Protein AF-A0A2E0PXF7-F1 (afdb_monomer)

Structure (mmCIF, N/CA/C/O backbone):
data_AF-A0A2E0PXF7-F1
#
_entry.id   AF-A0A2E0PXF7-F1
#
loop_
_atom_site.group_PDB
_atom_site.id
_atom_site.type_symbol
_atom_site.label_atom_id
_atom_site.label_alt_id
_atom_site.label_comp_id
_atom_site.label_asym_id
_atom_site.label_entity_id
_atom_site.label_seq_id
_atom_site.pdbx_PDB_ins_code
_atom_site.Cartn_x
_atom_site.Cartn_y
_atom_site.Cartn_z
_atom_site.occupancy
_atom_site.B_iso_or_equiv
_atom_site.auth_seq_id
_atom_site.auth_comp_id
_atom_site.auth_asym_id
_atom_site.auth_atom_id
_atom_site.pdbx_PDB_model_num
ATOM 1 N N . ASN A 1 1 ? -3.565 -4.994 5.420 1.00 91.94 1 ASN A N 1
ATOM 2 C CA . ASN A 1 1 ? -4.927 -4.464 5.696 1.00 91.94 1 ASN A CA 1
ATOM 3 C C . ASN A 1 1 ? -5.862 -5.449 6.398 1.00 91.94 1 ASN A C 1
ATOM 5 O O . ASN A 1 1 ? -6.201 -5.170 7.535 1.00 91.94 1 ASN A O 1
ATOM 9 N N . LEU A 1 2 ? -6.238 -6.608 5.837 1.00 93.12 2 LEU A N 1
ATOM 10 C CA . LEU A 1 2 ? -7.143 -7.549 6.544 1.00 93.12 2 LEU A CA 1
ATOM 11 C C . LEU A 1 2 ? -6.614 -8.021 7.912 1.00 93.12 2 LEU A C 1
ATOM 13 O O . LEU A 1 2 ? -7.364 -8.093 8.875 1.00 93.12 2 LEU A O 1
ATOM 17 N N . LEU A 1 3 ? -5.307 -8.269 8.030 1.00 93.12 3 LEU A N 1
ATOM 18 C CA . LEU A 1 3 ? -4.688 -8.603 9.318 1.00 93.12 3 LEU A CA 1
ATOM 19 C C . LEU A 1 3 ? -4.773 -7.446 10.336 1.00 93.12 3 LEU A C 1
ATOM 21 O O . LEU A 1 3 ? -4.939 -7.693 11.524 1.00 93.12 3 LEU A O 1
ATOM 25 N N . PHE A 1 4 ? -4.727 -6.189 9.878 1.00 92.81 4 PHE A N 1
ATOM 26 C CA . PHE A 1 4 ? -4.939 -5.022 10.741 1.00 92.81 4 PHE A CA 1
ATOM 27 C C . PHE A 1 4 ? -6.398 -4.876 11.177 1.00 92.81 4 PHE A C 1
ATOM 29 O O . PHE A 1 4 ? -6.651 -4.454 12.299 1.00 92.81 4 PHE A O 1
ATOM 36 N N . MET A 1 5 ? -7.354 -5.267 10.332 1.00 93.44 5 MET A N 1
ATOM 37 C CA . MET A 1 5 ? -8.760 -5.352 10.729 1.00 93.44 5 MET A CA 1
ATOM 38 C C . MET A 1 5 ? -8.959 -6.378 11.848 1.00 93.44 5 MET A C 1
ATOM 40 O O . MET A 1 5 ? -9.623 -6.070 12.831 1.00 93.44 5 MET A O 1
ATOM 44 N N . LEU A 1 6 ? -8.353 -7.566 11.734 1.00 92.25 6 LEU A N 1
ATOM 45 C CA . LEU A 1 6 ? -8.391 -8.574 12.801 1.00 92.25 6 LEU A CA 1
ATOM 46 C C . LEU A 1 6 ? -7.766 -8.040 14.097 1.00 92.25 6 LEU A C 1
ATOM 48 O O . LEU A 1 6 ? -8.357 -8.167 15.166 1.00 92.25 6 LEU A O 1
ATOM 52 N N . LEU A 1 7 ? -6.613 -7.374 13.992 1.00 92.25 7 LEU A N 1
ATOM 53 C CA . LEU A 1 7 ? -5.953 -6.736 15.131 1.00 92.25 7 LEU A CA 1
ATOM 54 C C . LEU A 1 7 ? -6.829 -5.653 15.789 1.00 92.25 7 LEU A C 1
ATOM 56 O O . LEU A 1 7 ? -6.824 -5.527 17.010 1.00 92.25 7 LEU A O 1
ATOM 60 N N . ALA A 1 8 ? -7.606 -4.900 15.003 1.00 90.12 8 ALA A N 1
ATOM 61 C CA . ALA A 1 8 ? -8.516 -3.876 15.517 1.00 90.12 8 ALA A CA 1
ATOM 62 C C . ALA A 1 8 ? -9.679 -4.456 16.345 1.00 90.12 8 ALA A C 1
ATOM 64 O O . ALA A 1 8 ? -10.210 -3.752 17.201 1.00 90.12 8 ALA A O 1
ATOM 65 N N . VAL A 1 9 ? -10.061 -5.718 16.113 1.00 90.75 9 VAL A N 1
ATOM 66 C CA . VAL A 1 9 ? -11.106 -6.420 16.882 1.00 90.75 9 VAL A CA 1
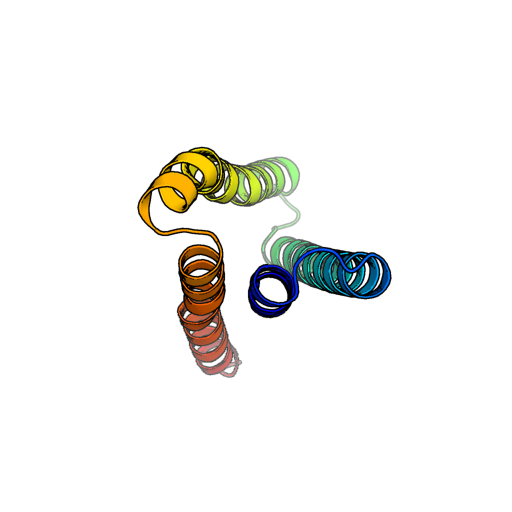ATOM 67 C C . VAL A 1 9 ? -10.538 -7.071 18.147 1.00 90.75 9 VAL A C 1
ATOM 69 O O . VAL A 1 9 ? -11.167 -7.010 19.198 1.00 90.75 9 VAL A O 1
ATOM 72 N N . GLU A 1 10 ? -9.350 -7.673 18.057 1.00 88.81 10 GLU A N 1
ATOM 73 C CA . GLU A 1 10 ? -8.680 -8.363 19.176 1.00 88.81 10 GLU A CA 1
ATOM 74 C C . GLU A 1 10 ? -8.231 -7.410 20.300 1.00 88.81 10 GLU A C 1
ATOM 76 O O . GLU A 1 10 ? -8.206 -7.784 21.472 1.00 88.81 10 GLU A O 1
ATOM 81 N N . GLY A 1 11 ? -7.880 -6.165 19.970 1.00 80.19 11 GLY A N 1
ATOM 82 C CA . GLY A 1 11 ? -7.400 -5.190 20.949 1.00 80.19 11 GLY A CA 1
ATOM 83 C C . GLY A 1 11 ? -5.921 -5.388 21.308 1.00 80.19 11 GLY A C 1
ATOM 84 O O . GLY A 1 11 ? -5.069 -5.548 20.433 1.00 80.19 11 GLY A O 1
ATOM 85 N N . TYR A 1 12 ? -5.570 -5.303 22.596 1.00 84.62 12 TYR A N 1
ATOM 86 C CA . TYR A 1 12 ? -4.169 -5.352 23.032 1.00 84.62 12 TYR A CA 1
ATOM 87 C C . TYR A 1 12 ? -3.602 -6.778 22.955 1.00 84.62 12 TYR A C 1
ATOM 89 O O . TYR A 1 12 ? -3.752 -7.578 23.877 1.00 84.62 12 TYR A O 1
ATOM 97 N N . ASN A 1 13 ? -2.901 -7.083 21.863 1.00 93.75 13 ASN A N 1
ATOM 98 C CA . ASN A 1 13 ? -2.152 -8.325 21.703 1.00 93.75 13 ASN A CA 1
ATOM 99 C C . ASN A 1 13 ? -0.806 -8.058 21.009 1.00 93.75 13 ASN A C 1
ATOM 101 O O . ASN A 1 13 ? -0.734 -7.843 19.799 1.00 93.75 13 ASN A O 1
ATOM 105 N N . MET A 1 14 ? 0.280 -8.092 21.787 1.00 94.25 14 MET A N 1
ATOM 106 C CA . MET A 1 14 ? 1.632 -7.781 21.307 1.00 94.25 14 MET A CA 1
ATOM 107 C C . MET A 1 14 ? 2.139 -8.791 20.264 1.00 94.25 14 MET A C 1
ATOM 109 O O . MET A 1 14 ? 2.808 -8.416 19.305 1.00 94.25 14 MET A O 1
ATOM 113 N N . GLN A 1 15 ? 1.812 -10.076 20.434 1.00 94.50 15 GLN A N 1
ATOM 114 C CA . GLN A 1 15 ? 2.245 -11.135 19.518 1.00 94.50 15 GLN A CA 1
ATOM 115 C C . GLN A 1 15 ? 1.553 -10.989 18.162 1.00 94.50 15 GLN A C 1
ATOM 117 O O . GLN A 1 15 ? 2.208 -11.059 17.120 1.00 94.50 15 GLN A O 1
ATOM 122 N N . LEU A 1 16 ? 0.244 -10.721 18.180 1.00 94.12 16 LEU A N 1
ATOM 123 C CA . LEU A 1 16 ? -0.522 -10.461 16.968 1.00 94.12 16 LEU A CA 1
ATOM 124 C C . LEU A 1 16 ? -0.029 -9.191 16.268 1.00 94.12 16 LEU A C 1
ATOM 126 O O . LEU A 1 16 ? 0.166 -9.213 15.056 1.00 94.12 16 LEU A O 1
ATOM 130 N N . LEU A 1 17 ? 0.254 -8.121 17.017 1.00 94.75 17 LEU A N 1
ATOM 131 C CA . LEU A 1 17 ? 0.832 -6.889 16.475 1.00 94.75 17 LEU 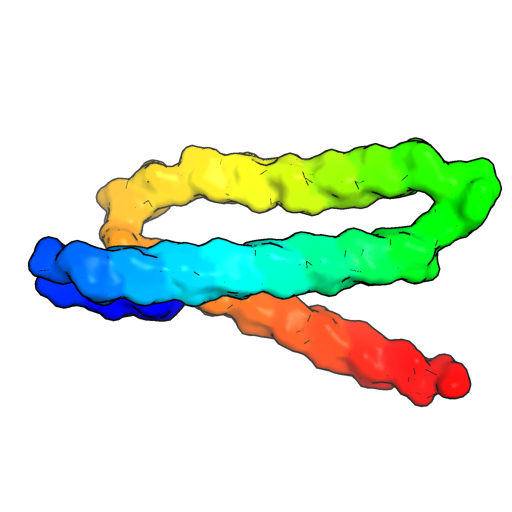A CA 1
ATOM 132 C C . LEU A 1 17 ? 2.143 -7.162 15.720 1.00 94.75 17 LEU A C 1
ATOM 134 O O . LEU A 1 17 ? 2.296 -6.722 14.579 1.00 94.75 17 LEU A O 1
ATOM 138 N N . TYR A 1 18 ? 3.070 -7.921 16.316 1.00 96.19 18 TYR A N 1
ATOM 139 C CA . TYR A 1 18 ? 4.330 -8.278 15.656 1.00 96.19 18 TYR A CA 1
ATOM 140 C C . TYR A 1 18 ? 4.117 -9.079 14.375 1.00 96.19 18 TYR A C 1
ATOM 142 O O . TYR A 1 18 ? 4.769 -8.799 13.366 1.00 96.19 18 TYR A O 1
ATOM 150 N N . LEU A 1 19 ? 3.197 -10.044 14.388 1.00 95.88 19 LEU A N 1
ATOM 151 C CA . LEU A 1 19 ? 2.875 -10.843 13.209 1.00 95.88 19 LEU A CA 1
ATOM 152 C C . LEU A 1 19 ? 2.295 -9.963 12.096 1.00 95.88 19 LEU A C 1
ATOM 154 O O . LEU A 1 19 ? 2.776 -10.009 10.964 1.00 95.88 19 LEU A O 1
ATOM 158 N N . VAL A 1 20 ? 1.306 -9.129 12.424 1.00 95.69 20 VAL A N 1
ATOM 159 C CA . VAL A 1 20 ? 0.623 -8.237 11.475 1.00 95.69 20 VAL A CA 1
ATOM 160 C C . VAL A 1 20 ? 1.619 -7.278 10.821 1.00 95.69 20 VAL A C 1
ATOM 162 O O . VAL A 1 20 ? 1.646 -7.175 9.595 1.00 95.69 20 VAL A O 1
ATOM 165 N N . ILE A 1 21 ? 2.478 -6.628 11.613 1.00 95.62 21 ILE A N 1
ATOM 166 C CA . ILE A 1 21 ? 3.500 -5.701 11.103 1.00 95.62 21 ILE A CA 1
ATOM 167 C C . ILE A 1 21 ? 4.533 -6.442 10.247 1.00 95.62 21 ILE A C 1
ATOM 169 O O . ILE A 1 21 ? 4.947 -5.934 9.205 1.00 95.62 21 ILE A O 1
ATOM 173 N N . SER A 1 22 ? 4.952 -7.642 10.653 1.00 97.19 22 SER A N 1
ATOM 174 C CA . SER A 1 22 ? 5.919 -8.435 9.883 1.00 97.19 22 SER A CA 1
ATOM 175 C C . SER A 1 22 ? 5.355 -8.841 8.520 1.00 97.19 22 SER A C 1
ATOM 177 O O . SER A 1 22 ? 6.032 -8.699 7.502 1.00 97.19 22 SER A O 1
ATOM 179 N N . ALA A 1 23 ? 4.100 -9.295 8.485 1.00 96.56 23 ALA A N 1
ATOM 180 C CA . ALA A 1 23 ? 3.409 -9.649 7.251 1.00 96.56 23 ALA A CA 1
ATOM 181 C C . ALA A 1 23 ? 3.222 -8.434 6.326 1.00 96.56 23 ALA A C 1
ATOM 183 O O . ALA A 1 23 ? 3.411 -8.549 5.114 1.00 96.56 23 ALA A O 1
ATOM 184 N N . ASP A 1 24 ? 2.903 -7.266 6.889 1.00 95.00 24 ASP A N 1
ATOM 185 C CA . ASP A 1 24 ? 2.751 -6.026 6.126 1.00 95.00 24 ASP A CA 1
ATOM 186 C C . ASP A 1 24 ? 4.077 -5.566 5.503 1.00 95.00 24 ASP A C 1
ATOM 188 O O . ASP A 1 24 ? 4.144 -5.329 4.296 1.00 95.00 24 ASP A O 1
ATOM 192 N N . ASN A 1 25 ? 5.164 -5.558 6.283 1.00 96.25 25 ASN A N 1
ATOM 193 C CA . ASN A 1 25 ? 6.497 -5.211 5.780 1.00 96.25 25 ASN A CA 1
ATOM 194 C C . ASN A 1 25 ? 6.984 -6.182 4.700 1.00 96.25 25 ASN A C 1
ATOM 196 O O . ASN A 1 25 ? 7.566 -5.752 3.703 1.00 96.25 25 ASN A O 1
ATOM 200 N N . LEU A 1 26 ? 6.722 -7.483 4.860 1.00 97.06 26 LEU A N 1
ATOM 201 C CA . LEU A 1 26 ? 7.044 -8.474 3.834 1.00 97.06 26 LEU A CA 1
ATOM 202 C C . LEU A 1 26 ? 6.277 -8.189 2.535 1.00 97.06 26 LEU A C 1
ATOM 204 O O . LEU A 1 26 ? 6.873 -8.168 1.456 1.00 97.06 26 LEU A O 1
ATOM 208 N N . SER A 1 27 ? 4.974 -7.915 2.634 1.00 94.12 27 SER A N 1
ATOM 209 C CA . SER A 1 27 ? 4.141 -7.560 1.481 1.00 94.12 27 SER A CA 1
ATOM 210 C C . SER A 1 27 ? 4.629 -6.278 0.798 1.00 94.12 27 SER A C 1
ATOM 212 O O . SER A 1 27 ? 4.717 -6.231 -0.431 1.00 94.12 27 SER A O 1
ATOM 214 N N . ALA A 1 28 ? 4.981 -5.248 1.572 1.00 91.75 28 ALA A N 1
ATOM 215 C CA . ALA A 1 28 ? 5.531 -3.998 1.054 1.00 91.75 28 ALA A CA 1
ATOM 216 C C . ALA A 1 28 ? 6.882 -4.215 0.349 1.00 91.75 28 ALA A C 1
ATOM 218 O O . ALA A 1 28 ? 7.119 -3.654 -0.724 1.00 91.75 28 ALA A O 1
ATOM 219 N N . GLY A 1 29 ? 7.739 -5.079 0.902 1.00 93.62 29 GLY A N 1
ATOM 220 C CA . GLY A 1 29 ? 9.009 -5.472 0.291 1.00 93.62 29 GLY A CA 1
ATOM 221 C C . GLY A 1 29 ? 8.824 -6.162 -1.062 1.00 93.62 29 GLY A C 1
ATOM 222 O O . GLY A 1 29 ? 9.471 -5.779 -2.038 1.00 93.62 29 GLY A O 1
ATOM 223 N N . ILE A 1 30 ? 7.893 -7.118 -1.152 1.00 95.06 30 ILE A N 1
ATOM 224 C CA . ILE A 1 30 ? 7.557 -7.805 -2.411 1.00 95.06 30 ILE A CA 1
ATOM 225 C C . ILE A 1 30 ? 7.020 -6.809 -3.447 1.00 95.06 30 ILE A C 1
ATOM 227 O O . ILE A 1 30 ? 7.464 -6.820 -4.596 1.00 95.06 30 ILE A O 1
ATOM 231 N N . ALA A 1 31 ? 6.102 -5.924 -3.047 1.00 90.44 31 ALA A N 1
ATOM 232 C CA . ALA A 1 31 ? 5.536 -4.912 -3.938 1.00 90.44 31 ALA A CA 1
ATOM 233 C C . ALA A 1 31 ? 6.612 -3.955 -4.480 1.00 90.44 31 ALA A C 1
ATOM 235 O O . ALA A 1 31 ? 6.639 -3.670 -5.678 1.00 90.44 31 ALA A O 1
ATOM 236 N N . SER A 1 32 ? 7.532 -3.509 -3.619 1.00 88.81 32 SER A N 1
ATOM 237 C CA . SER A 1 32 ? 8.660 -2.655 -4.002 1.00 88.81 32 SER A CA 1
ATOM 238 C C . SER A 1 32 ? 9.599 -3.354 -4.993 1.00 88.81 32 SER A C 1
ATOM 240 O O . SER A 1 32 ? 9.912 -2.799 -6.047 1.00 88.81 32 SER A O 1
ATOM 242 N N . ALA A 1 33 ? 9.986 -4.604 -4.717 1.00 91.88 33 ALA A N 1
ATOM 243 C CA . ALA A 1 33 ? 10.854 -5.377 -5.604 1.00 91.88 33 ALA A CA 1
ATOM 244 C C . ALA A 1 33 ? 10.213 -5.618 -6.983 1.00 91.88 33 ALA A C 1
ATOM 246 O O . ALA A 1 33 ? 10.855 -5.406 -8.014 1.00 91.88 33 ALA A O 1
ATOM 247 N N . ALA A 1 34 ? 8.932 -6.002 -7.012 1.00 89.69 34 ALA A N 1
ATOM 248 C CA . ALA A 1 34 ? 8.183 -6.187 -8.252 1.00 89.69 34 ALA A CA 1
ATOM 249 C C . ALA A 1 34 ? 8.081 -4.883 -9.061 1.00 89.69 34 ALA A C 1
ATOM 251 O O . ALA A 1 34 ? 8.214 -4.898 -10.285 1.00 89.69 34 ALA A O 1
ATOM 252 N N . PHE A 1 35 ? 7.893 -3.749 -8.383 1.00 84.25 35 PHE A N 1
ATOM 253 C CA . PHE A 1 35 ? 7.834 -2.442 -9.027 1.00 84.25 35 PHE A CA 1
ATOM 254 C C . PHE A 1 35 ? 9.172 -2.028 -9.648 1.00 84.25 35 PHE A C 1
ATOM 256 O O . PHE A 1 35 ? 9.204 -1.609 -10.804 1.00 84.25 35 PHE A O 1
ATOM 263 N N . VAL A 1 36 ? 10.284 -2.181 -8.923 1.00 84.50 36 VAL A N 1
ATOM 264 C CA . VAL A 1 36 ? 11.621 -1.882 -9.463 1.00 84.50 36 VAL A CA 1
ATOM 265 C C . VAL A 1 36 ? 11.917 -2.758 -10.685 1.00 84.50 36 VAL A C 1
ATOM 267 O O . VAL A 1 36 ? 12.389 -2.248 -11.702 1.00 84.50 36 VAL A O 1
ATOM 270 N N . ALA A 1 37 ? 11.571 -4.048 -10.635 1.00 86.31 37 ALA A N 1
ATOM 271 C CA . ALA A 1 37 ? 11.700 -4.947 -11.781 1.00 86.31 37 ALA A CA 1
ATOM 272 C C . ALA A 1 37 ? 10.838 -4.500 -12.980 1.00 86.31 37 ALA A C 1
ATOM 274 O O 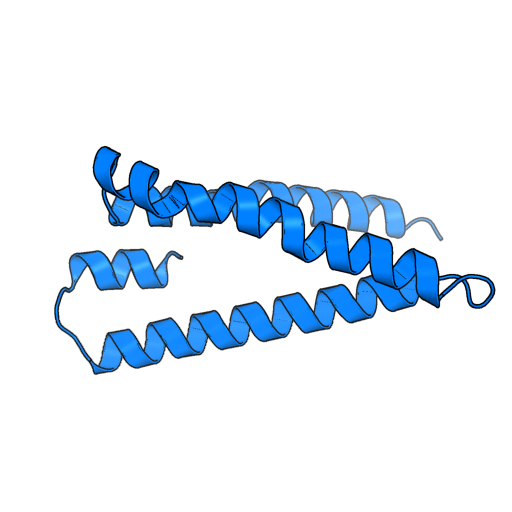. ALA A 1 37 ? 11.297 -4.529 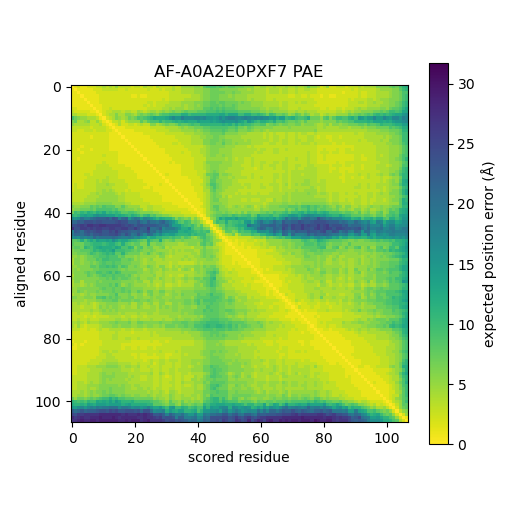-14.123 1.00 86.31 37 ALA A O 1
ATOM 275 N N . PHE A 1 38 ? 9.609 -4.036 -12.731 1.00 83.38 38 PHE A N 1
ATOM 276 C CA . PHE A 1 38 ? 8.724 -3.495 -13.764 1.00 83.38 38 PHE A CA 1
ATOM 277 C C . PHE A 1 38 ? 9.281 -2.216 -14.403 1.00 83.38 38 PHE A C 1
ATOM 279 O O . PHE A 1 38 ? 9.310 -2.112 -15.630 1.00 83.38 38 PHE A O 1
ATOM 286 N N . LEU A 1 39 ? 9.790 -1.274 -13.600 1.00 79.62 39 LEU A N 1
ATOM 287 C CA . LEU A 1 39 ? 10.439 -0.069 -14.122 1.00 79.62 39 LEU A CA 1
ATOM 288 C C . LEU A 1 39 ? 11.680 -0.396 -14.939 1.00 79.62 39 LEU A C 1
ATOM 290 O O . LEU A 1 39 ? 11.840 0.156 -16.025 1.00 79.62 39 LEU A O 1
ATOM 294 N N . SER A 1 40 ? 12.509 -1.328 -14.464 1.00 80.19 40 SER A N 1
ATOM 295 C CA . SER A 1 40 ? 13.702 -1.766 -15.190 1.00 80.19 40 SER A CA 1
ATOM 296 C C . SER A 1 40 ? 13.371 -2.304 -16.585 1.00 80.19 40 SER A C 1
ATOM 298 O O . SER A 1 40 ? 14.197 -2.188 -17.487 1.00 80.19 40 SER A O 1
ATOM 300 N N . ARG A 1 41 ? 12.179 -2.883 -16.774 1.00 79.06 41 ARG A N 1
ATOM 301 C CA . ARG A 1 41 ? 11.702 -3.378 -18.072 1.00 79.06 41 ARG A CA 1
ATOM 302 C C . 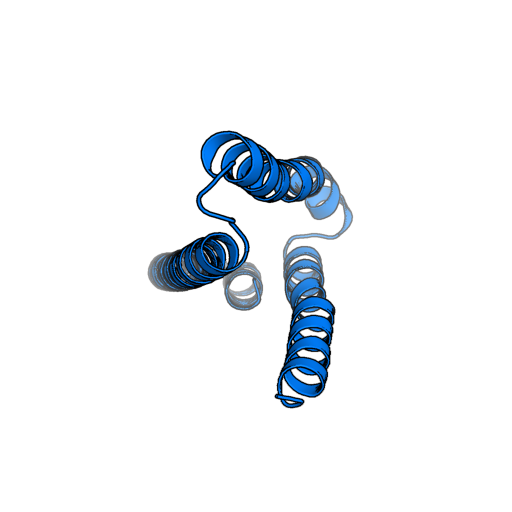ARG A 1 41 ? 11.150 -2.264 -18.975 1.00 79.06 41 ARG A C 1
ATOM 304 O O . ARG A 1 41 ? 11.145 -2.428 -20.190 1.00 79.06 41 ARG A O 1
ATOM 311 N N . LEU A 1 42 ? 10.687 -1.151 -18.403 1.00 70.94 42 LEU A N 1
ATOM 312 C CA . LEU A 1 42 ? 10.130 -0.000 -19.129 1.00 70.94 42 LEU A CA 1
ATOM 313 C C . LEU A 1 42 ? 11.168 1.071 -19.485 1.00 70.94 42 LEU A C 1
ATOM 315 O O . LEU A 1 42 ? 10.951 1.844 -20.416 1.00 70.94 42 LEU A O 1
ATOM 319 N N . THR A 1 43 ? 12.274 1.160 -18.748 1.00 67.00 43 THR A N 1
ATOM 320 C CA . THR A 1 43 ? 13.304 2.171 -19.001 1.00 67.00 43 THR A CA 1
ATOM 321 C C . THR A 1 43 ? 14.169 1.804 -20.205 1.00 67.00 43 THR A C 1
ATOM 323 O O . THR A 1 43 ? 14.883 0.804 -20.186 1.00 67.00 43 THR A O 1
ATOM 326 N N . ASN A 1 44 ? 14.156 2.655 -21.234 1.00 58.59 44 ASN A N 1
ATOM 327 C CA . ASN A 1 44 ? 15.085 2.578 -22.362 1.00 58.59 44 ASN A CA 1
ATOM 328 C C . ASN A 1 44 ? 16.456 3.133 -21.931 1.00 58.59 44 ASN A C 1
ATOM 330 O O . ASN A 1 44 ? 16.531 4.225 -21.358 1.00 58.59 44 ASN A O 1
ATOM 334 N N . THR A 1 45 ? 17.539 2.410 -22.229 1.00 58.41 45 THR A N 1
ATOM 335 C CA . THR A 1 45 ? 18.922 2.715 -21.819 1.00 58.41 45 THR A CA 1
ATOM 336 C C . THR A 1 45 ? 19.418 4.109 -22.224 1.00 58.41 45 THR A C 1
ATOM 338 O O . THR A 1 45 ? 20.393 4.582 -21.648 1.00 58.41 45 THR A O 1
ATOM 341 N N . SER A 1 46 ? 18.754 4.793 -23.165 1.00 60.88 46 SER A N 1
ATOM 342 C CA . SER A 1 46 ? 19.124 6.145 -23.619 1.00 60.88 46 SER A CA 1
ATOM 343 C C . SER A 1 46 ? 18.629 7.315 -22.743 1.00 60.88 46 SER A C 1
ATOM 345 O O . SER A 1 46 ? 19.215 8.389 -22.837 1.00 60.88 46 SER A O 1
ATOM 347 N N . PHE A 1 47 ? 17.600 7.153 -21.891 1.00 62.03 47 PHE A N 1
ATOM 348 C CA . PHE A 1 47 ? 17.048 8.235 -21.031 1.00 62.03 47 PHE A CA 1
ATOM 349 C C . PHE A 1 47 ? 16.659 7.760 -19.611 1.00 62.03 47 PHE A C 1
ATOM 351 O O . PHE A 1 47 ? 15.750 8.297 -18.969 1.00 62.03 47 PHE A O 1
ATOM 358 N N . THR A 1 48 ? 17.356 6.743 -19.108 1.00 65.00 48 THR A N 1
ATOM 359 C CA . THR A 1 48 ? 17.080 6.017 -17.853 1.00 65.00 48 THR A CA 1
ATOM 360 C C . THR A 1 48 ? 16.892 6.907 -16.623 1.00 65.00 48 THR A C 1
ATOM 362 O O . THR A 1 48 ? 15.955 6.688 -15.859 1.00 65.00 48 THR A O 1
ATOM 365 N N . ALA A 1 49 ? 17.731 7.929 -16.425 1.00 71.88 49 ALA A N 1
ATOM 366 C CA . ALA A 1 49 ? 17.707 8.738 -15.202 1.00 71.88 49 ALA A CA 1
ATOM 367 C C . ALA A 1 49 ? 16.412 9.557 -15.033 1.00 71.88 49 ALA A C 1
ATOM 369 O O . ALA A 1 49 ? 15.808 9.550 -13.961 1.00 71.88 49 ALA A O 1
ATOM 370 N N . MET A 1 50 ? 15.953 10.233 -16.092 1.00 83.69 50 MET A N 1
ATOM 371 C CA . MET A 1 50 ? 14.744 11.065 -16.036 1.00 83.69 50 MET A CA 1
ATOM 372 C C . MET A 1 50 ? 13.480 10.204 -15.926 1.00 83.69 50 MET A C 1
ATOM 374 O O . MET A 1 50 ? 12.611 10.488 -15.104 1.00 83.69 50 MET A O 1
ATOM 378 N N . GLN A 1 51 ? 13.390 9.128 -16.716 1.00 77.25 51 GLN A N 1
ATOM 379 C CA . GLN A 1 51 ? 12.231 8.229 -16.700 1.00 77.25 51 GLN A CA 1
ATOM 380 C C . GLN A 1 51 ? 12.072 7.549 -15.340 1.00 77.25 51 GLN A C 1
ATOM 382 O O . GLN A 1 51 ? 10.977 7.538 -14.778 1.00 77.25 51 GLN A O 1
ATOM 387 N N . TYR A 1 52 ? 13.170 7.050 -14.770 1.00 78.75 52 TYR A N 1
ATOM 388 C CA . TYR A 1 52 ? 13.144 6.438 -13.447 1.00 78.75 52 TYR A CA 1
ATOM 389 C C . TYR A 1 52 ? 12.749 7.445 -12.359 1.00 78.75 52 TYR A C 1
ATOM 391 O O . TYR A 1 52 ? 11.917 7.131 -11.509 1.00 78.75 52 TYR A O 1
ATOM 399 N N . ALA A 1 53 ? 13.273 8.677 -12.410 1.00 83.50 53 ALA A N 1
ATOM 400 C CA . ALA A 1 53 ? 12.912 9.727 -11.459 1.00 83.50 53 ALA A CA 1
ATOM 401 C C . ALA A 1 53 ? 11.416 10.087 -11.520 1.00 83.50 53 ALA A C 1
ATOM 403 O O . ALA A 1 53 ? 10.777 10.206 -10.472 1.00 83.50 53 ALA A O 1
ATOM 404 N N . ILE A 1 54 ? 10.837 10.209 -12.720 1.00 85.56 54 ILE A N 1
ATOM 405 C CA . ILE A 1 54 ? 9.404 10.494 -12.899 1.00 85.56 54 ILE A CA 1
ATOM 406 C C . ILE A 1 54 ? 8.556 9.332 -12.375 1.00 85.56 54 ILE A C 1
ATOM 408 O O . ILE A 1 54 ? 7.653 9.556 -11.569 1.00 85.56 54 ILE A O 1
ATOM 412 N N . PHE A 1 55 ? 8.861 8.093 -12.768 1.00 82.88 55 PHE A N 1
ATOM 413 C CA . PHE A 1 55 ? 8.093 6.930 -12.327 1.00 82.88 55 PHE A CA 1
ATOM 414 C C . PHE A 1 55 ? 8.199 6.683 -10.817 1.00 82.88 55 PHE A C 1
ATOM 416 O O . PHE A 1 55 ? 7.187 6.417 -10.167 1.00 82.88 55 PHE A O 1
ATOM 423 N N . SER A 1 56 ? 9.392 6.832 -10.236 1.00 82.94 56 SER A N 1
ATOM 424 C CA . SER A 1 56 ? 9.596 6.728 -8.787 1.00 82.94 56 SER A CA 1
ATOM 425 C C . SER A 1 56 ? 8.869 7.844 -8.031 1.00 82.94 56 SER A C 1
ATOM 427 O O . SER A 1 56 ? 8.293 7.599 -6.968 1.00 82.94 56 SER A O 1
ATOM 429 N N . SER A 1 57 ? 8.861 9.067 -8.570 1.00 89.06 57 SER A N 1
ATOM 430 C CA . SER A 1 57 ? 8.116 10.182 -7.974 1.00 89.06 57 SER A CA 1
ATOM 431 C C . SER A 1 57 ? 6.620 9.890 -7.984 1.00 89.06 57 SER A C 1
ATOM 433 O O . SER A 1 57 ? 5.972 10.012 -6.946 1.00 89.06 57 SER A O 1
ATOM 435 N N . LEU A 1 58 ? 6.095 9.408 -9.113 1.00 86.31 58 LEU A N 1
ATOM 436 C CA . LEU A 1 58 ? 4.687 9.045 -9.275 1.00 86.31 58 LEU A CA 1
ATOM 437 C C . LEU A 1 58 ? 4.253 7.950 -8.294 1.00 86.31 58 LEU A C 1
ATOM 439 O O . LEU A 1 58 ? 3.194 8.064 -7.676 1.00 86.31 58 LEU A O 1
ATOM 443 N N . MET A 1 59 ? 5.101 6.933 -8.111 1.00 84.19 59 MET A N 1
ATOM 444 C CA . MET A 1 59 ? 4.874 5.842 -7.161 1.00 84.19 59 MET A CA 1
ATOM 445 C C . MET A 1 59 ? 4.726 6.357 -5.730 1.00 84.19 59 MET A C 1
ATOM 447 O O . MET A 1 59 ? 3.909 5.846 -4.974 1.00 84.19 59 MET A O 1
ATOM 451 N N . SER A 1 60 ? 5.513 7.360 -5.344 1.00 86.06 60 SER A N 1
ATOM 452 C CA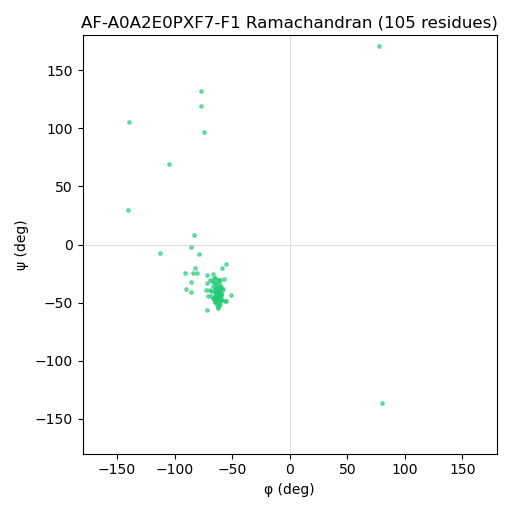 . SER A 1 60 ? 5.480 7.882 -3.978 1.00 86.06 60 SER A CA 1
ATOM 453 C C . SER A 1 60 ? 4.409 8.954 -3.763 1.00 86.06 60 SER A C 1
ATOM 455 O O . SER A 1 60 ? 3.853 9.043 -2.671 1.00 86.06 60 SER A O 1
ATOM 457 N N . LEU A 1 61 ? 4.103 9.762 -4.781 1.00 90.69 61 LEU A N 1
ATOM 458 C CA . LEU A 1 61 ? 3.273 10.956 -4.641 1.00 90.69 61 LEU A CA 1
ATOM 459 C C . LEU A 1 61 ? 1.799 10.614 -4.409 1.00 90.69 61 LEU A C 1
ATOM 461 O O . LEU A 1 61 ? 1.230 11.032 -3.402 1.00 90.69 61 LEU A O 1
ATOM 465 N N . PHE A 1 62 ? 1.180 9.840 -5.306 1.00 86.94 62 PHE A N 1
ATOM 466 C CA . PHE A 1 62 ? -0.253 9.543 -5.204 1.00 86.94 62 PHE A CA 1
ATOM 467 C C . PHE A 1 62 ? -0.620 8.7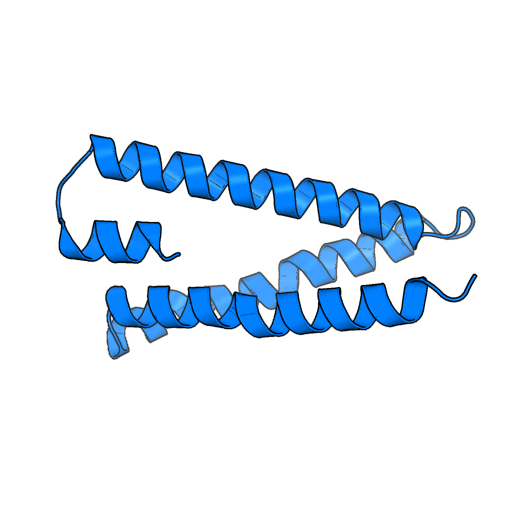98 -3.915 1.00 86.94 62 PHE A C 1
ATOM 469 O O . PHE A 1 62 ? -1.540 9.249 -3.227 1.00 86.94 62 PHE A O 1
ATOM 476 N N . PRO A 1 63 ? 0.095 7.725 -3.515 1.00 85.56 63 PRO A N 1
ATOM 477 C CA . PRO A 1 63 ? -0.218 7.029 -2.274 1.00 85.56 63 PRO A CA 1
ATOM 478 C C . PRO A 1 63 ? -0.013 7.905 -1.041 1.00 85.56 63 PRO A C 1
ATOM 480 O O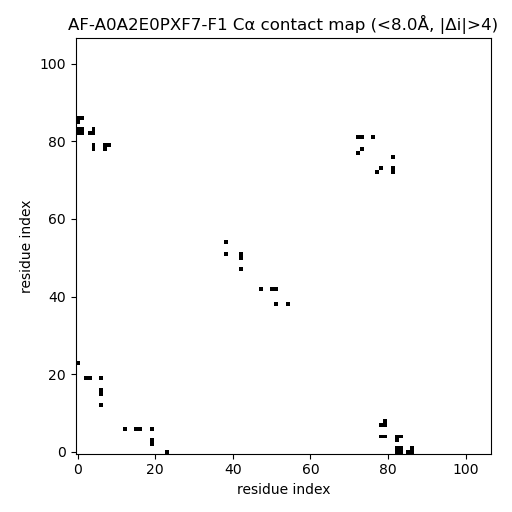 . PRO A 1 63 ? -0.793 7.796 -0.102 1.00 85.56 63 PRO A O 1
ATOM 483 N N . LYS A 1 64 ? 0.985 8.802 -1.036 1.00 88.50 64 LYS A N 1
ATOM 484 C CA . LYS A 1 64 ? 1.197 9.734 0.083 1.00 88.50 64 LYS A CA 1
ATOM 485 C C . LYS A 1 64 ? 0.088 10.768 0.197 1.00 88.50 64 LYS A C 1
ATOM 487 O O . LYS A 1 64 ? -0.329 11.059 1.310 1.00 88.50 64 LYS A O 1
ATOM 492 N N . ILE A 1 65 ? -0.397 11.302 -0.923 1.00 89.62 65 ILE A N 1
ATOM 493 C CA . ILE A 1 65 ? -1.511 12.258 -0.910 1.00 89.62 65 ILE A CA 1
ATOM 494 C C . ILE A 1 65 ? -2.762 11.576 -0.356 1.00 89.62 65 ILE A C 1
ATOM 496 O O . ILE A 1 65 ? -3.347 12.069 0.601 1.00 89.62 65 ILE A O 1
ATOM 500 N N . ILE A 1 66 ? -3.133 10.412 -0.897 1.00 86.81 66 ILE A N 1
ATOM 501 C CA . ILE A 1 66 ? -4.322 9.667 -0.452 1.00 86.81 66 ILE A CA 1
ATOM 502 C C . ILE A 1 66 ? -4.162 9.210 1.006 1.00 86.81 66 ILE A C 1
ATOM 504 O O . ILE A 1 66 ? -5.066 9.382 1.820 1.00 86.81 66 ILE A O 1
ATOM 508 N N . GLY A 1 67 ? -2.989 8.676 1.352 1.00 86.75 67 GLY A N 1
ATOM 509 C CA . GLY A 1 67 ? -2.655 8.230 2.700 1.00 86.75 67 GLY A CA 1
ATOM 510 C C . GLY A 1 67 ? -2.615 9.365 3.723 1.00 86.75 67 GLY A C 1
ATOM 511 O O . GLY A 1 67 ? -2.947 9.136 4.879 1.00 86.75 67 GLY A O 1
ATOM 512 N N . GLY A 1 68 ? -2.296 10.597 3.319 1.00 88.69 68 GLY A N 1
ATOM 513 C CA . GLY A 1 68 ? -2.335 11.770 4.197 1.00 88.69 68 GLY A CA 1
ATOM 514 C C . GLY A 1 68 ? -3.733 12.068 4.748 1.00 88.69 68 GLY A C 1
ATOM 515 O O . GLY A 1 68 ? -3.857 12.517 5.883 1.00 88.69 68 GLY A O 1
ATOM 516 N N . TYR A 1 69 ? -4.786 11.739 3.994 1.00 88.94 69 TYR A N 1
ATOM 517 C CA . TYR A 1 69 ? -6.179 11.865 4.438 1.00 88.94 69 TYR A CA 1
ATOM 518 C C . TYR A 1 69 ? -6.687 10.644 5.218 1.00 88.94 69 TYR A C 1
ATOM 520 O O . TYR A 1 69 ? -7.821 10.646 5.686 1.00 88.94 69 TYR A O 1
ATOM 528 N N . SER A 1 70 ? -5.882 9.589 5.381 1.00 89.38 70 SER A N 1
ATOM 529 C CA . SER A 1 70 ? -6.330 8.366 6.064 1.00 89.38 70 SER A CA 1
ATOM 530 C C . SER A 1 70 ? -6.770 8.610 7.509 1.00 89.38 70 SER A C 1
ATOM 532 O O . SER A 1 70 ? -7.754 8.016 7.934 1.00 89.38 70 SER A O 1
ATOM 534 N N . GLY A 1 71 ? -6.108 9.520 8.235 1.00 89.88 71 GLY A N 1
ATOM 535 C CA . GLY A 1 71 ? -6.457 9.854 9.619 1.00 89.88 71 GLY A CA 1
ATOM 536 C C . GLY A 1 71 ? -7.876 10.405 9.750 1.00 89.88 71 GLY A C 1
ATOM 537 O O . GLY A 1 71 ? -8.677 9.858 10.503 1.00 89.88 71 GLY A O 1
ATOM 538 N N . SER A 1 72 ? -8.228 11.411 8.942 1.00 91.69 72 SER A N 1
ATOM 539 C CA . SER A 1 72 ? -9.582 11.972 8.954 1.00 91.69 72 SER A CA 1
ATOM 540 C C . SER A 1 72 ? -10.628 10.970 8.465 1.00 91.69 72 SER A C 1
ATOM 542 O O . SER A 1 72 ? -11.755 10.974 8.952 1.00 91.69 72 SER A O 1
ATOM 544 N N . ILE A 1 73 ? -10.283 10.069 7.540 1.00 91.81 73 ILE A N 1
ATOM 545 C CA . ILE A 1 73 ? -11.194 8.998 7.114 1.00 91.81 73 ILE A CA 1
ATOM 546 C C . ILE A 1 73 ? -11.467 8.041 8.283 1.00 91.81 73 ILE A C 1
ATOM 548 O O . ILE A 1 73 ? -12.629 7.775 8.584 1.00 91.81 73 ILE A O 1
ATOM 552 N N . VAL A 1 74 ? -10.423 7.569 8.972 1.00 93.94 74 VAL A N 1
ATOM 553 C CA . VAL A 1 74 ? -10.546 6.665 10.129 1.00 93.94 74 VAL A CA 1
ATOM 554 C C . VAL A 1 74 ? -11.340 7.308 11.267 1.00 93.94 74 VAL A C 1
ATOM 556 O O . VAL A 1 74 ? -12.122 6.616 11.911 1.00 93.94 74 VAL A O 1
ATOM 559 N N . GLU A 1 75 ? -11.209 8.614 11.494 1.00 93.44 75 GLU A N 1
ATOM 560 C CA . GLU A 1 75 ? -12.021 9.331 12.489 1.00 93.44 75 GLU A CA 1
ATOM 561 C C . GLU A 1 75 ? -13.528 9.275 12.186 1.00 93.44 75 GLU A C 1
ATOM 563 O O . GLU A 1 75 ? -14.335 9.269 13.112 1.00 93.44 75 GLU A O 1
ATOM 568 N N . ASN A 1 76 ? -13.917 9.198 10.908 1.00 93.19 76 ASN A N 1
ATOM 569 C CA . ASN A 1 76 ? -15.323 9.166 10.495 1.00 93.19 76 ASN A CA 1
ATOM 570 C C . ASN A 1 76 ? -15.904 7.745 10.396 1.00 93.19 76 ASN A C 1
ATOM 572 O O . ASN A 1 76 ? -17.071 7.553 10.728 1.00 93.19 76 ASN A O 1
ATOM 576 N N . ILE A 1 77 ? -15.126 6.765 9.915 1.00 93.62 77 ILE A N 1
ATOM 577 C CA . ILE A 1 77 ? -15.621 5.397 9.636 1.00 93.62 77 ILE A CA 1
ATOM 578 C C . ILE A 1 77 ? -15.033 4.318 10.558 1.00 93.62 77 ILE A C 1
ATOM 580 O O . ILE A 1 77 ? -15.461 3.172 10.524 1.00 93.62 77 ILE A O 1
ATOM 584 N N . GLY A 1 78 ? -14.048 4.655 11.391 1.00 93.44 78 GLY A N 1
ATOM 585 C CA . GLY A 1 78 ? -13.356 3.707 12.261 1.00 93.44 78 GLY A CA 1
ATOM 586 C C . GLY A 1 78 ? -12.307 2.841 11.551 1.00 93.44 78 GLY A C 1
ATOM 587 O O . GLY A 1 78 ? -12.175 2.815 10.327 1.00 93.44 78 GLY A O 1
ATOM 588 N N . TYR A 1 79 ? -11.525 2.109 12.349 1.00 91.81 79 TYR A N 1
ATOM 589 C CA . TYR A 1 79 ? -10.404 1.301 11.852 1.00 91.81 79 TYR A CA 1
ATOM 590 C C . TYR A 1 79 ? -10.842 0.079 11.036 1.00 91.81 79 TYR A C 1
ATOM 592 O O . TYR A 1 79 ? -10.208 -0.240 10.033 1.00 91.81 79 TYR A O 1
ATOM 600 N N . ILE A 1 80 ? -11.913 -0.607 11.448 1.00 93.69 80 ILE A N 1
ATOM 601 C CA . ILE A 1 80 ? -12.383 -1.839 10.792 1.00 93.69 80 ILE A CA 1
ATOM 602 C C . ILE A 1 80 ? -12.784 -1.541 9.343 1.00 93.69 80 ILE A C 1
ATOM 604 O O . ILE A 1 80 ? -12.221 -2.132 8.417 1.00 93.69 80 ILE A O 1
ATOM 608 N N . ASP A 1 81 ? -13.685 -0.577 9.142 1.00 93.81 81 ASP A N 1
ATOM 609 C CA . ASP A 1 81 ? -14.183 -0.214 7.812 1.00 93.81 81 ASP A CA 1
ATOM 610 C C . ASP A 1 81 ? -13.089 0.414 6.945 1.00 93.81 81 ASP A C 1
ATOM 612 O O . ASP A 1 81 ? -12.998 0.119 5.750 1.00 93.81 81 ASP A O 1
ATOM 616 N N . PHE A 1 82 ? -12.186 1.200 7.539 1.00 93.62 82 PHE A N 1
ATOM 617 C CA . PHE A 1 82 ? -11.026 1.734 6.828 1.00 93.62 82 PHE A CA 1
ATOM 618 C C . PHE A 1 82 ? -10.109 0.628 6.293 1.00 93.62 82 PHE A C 1
ATOM 620 O O . PHE A 1 82 ? -9.739 0.645 5.115 1.00 93.62 82 PHE A O 1
ATOM 627 N N . PHE A 1 83 ? -9.750 -0.359 7.120 1.00 93.69 83 PHE A N 1
ATOM 628 C CA . PHE A 1 83 ? -8.897 -1.461 6.677 1.00 93.69 83 PHE A CA 1
ATOM 629 C C . PHE A 1 83 ? -9.608 -2.387 5.684 1.00 93.69 83 PHE A C 1
ATOM 631 O O . PHE A 1 83 ? -8.944 -2.931 4.795 1.00 93.69 83 PHE A O 1
ATOM 638 N N . LEU A 1 84 ? -10.936 -2.538 5.775 1.00 94.50 84 LEU A N 1
ATOM 639 C CA . LEU A 1 84 ? -11.720 -3.230 4.749 1.00 94.50 84 LEU A CA 1
ATOM 640 C C . LEU A 1 84 ? -11.611 -2.492 3.415 1.00 94.50 84 LEU A C 1
ATOM 642 O O . LEU A 1 84 ? -11.192 -3.077 2.416 1.00 94.50 84 LEU A O 1
ATOM 646 N N . TYR A 1 85 ? -11.922 -1.197 3.420 1.00 92.06 85 TYR A N 1
ATOM 647 C CA . TYR A 1 85 ? -11.859 -0.334 2.248 1.00 92.06 85 TYR A CA 1
ATOM 648 C C . TYR A 1 85 ? -10.464 -0.346 1.606 1.00 92.06 85 TYR A C 1
ATOM 650 O O . TYR A 1 85 ? -10.328 -0.613 0.411 1.00 92.06 85 TYR A O 1
ATOM 658 N N . ALA A 1 86 ? -9.410 -0.171 2.404 1.00 91.56 86 ALA A N 1
ATOM 659 C CA . ALA A 1 86 ? -8.030 -0.216 1.931 1.00 91.56 86 ALA A CA 1
ATOM 660 C C . ALA A 1 86 ? -7.645 -1.587 1.344 1.00 91.56 86 ALA A C 1
ATOM 662 O O . ALA A 1 86 ? -6.823 -1.662 0.432 1.00 91.56 86 ALA A O 1
ATOM 663 N N . SER A 1 87 ? -8.234 -2.683 1.836 1.00 93.19 87 SER A N 1
ATOM 664 C CA . SER A 1 87 ? -8.043 -4.011 1.244 1.00 93.19 87 SER A CA 1
ATOM 665 C C . SER A 1 87 ? -8.777 -4.166 -0.090 1.00 93.19 87 SER A C 1
ATOM 667 O O . SER A 1 87 ? -8.239 -4.777 -1.015 1.00 93.19 87 SER A O 1
ATOM 669 N N . LEU A 1 88 ? -9.987 -3.613 -0.210 1.00 94.62 88 LEU A N 1
ATOM 670 C CA . LEU A 1 88 ? -10.785 -3.670 -1.438 1.00 94.62 88 LEU A CA 1
ATOM 671 C C . LEU A 1 88 ? -10.135 -2.894 -2.588 1.00 94.62 88 LEU A C 1
ATOM 673 O O . LEU A 1 88 ? -10.265 -3.312 -3.737 1.00 94.62 88 LEU A O 1
ATOM 677 N N . LEU A 1 89 ? -9.358 -1.844 -2.298 1.00 90.75 89 LEU A N 1
ATOM 678 C CA . LEU A 1 89 ? -8.548 -1.141 -3.303 1.00 90.75 89 LEU A CA 1
ATOM 679 C C . LEU A 1 89 ? -7.523 -2.051 -4.009 1.00 90.75 89 LEU A C 1
A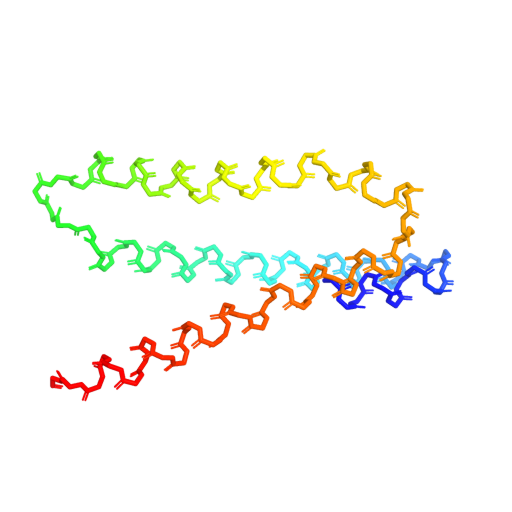TOM 681 O O . LEU A 1 89 ? -7.093 -1.733 -5.115 1.00 90.75 89 LEU A O 1
ATOM 685 N N . GLY A 1 90 ? -7.164 -3.203 -3.430 1.00 90.00 90 GLY A N 1
ATOM 686 C CA . GLY A 1 90 ? -6.318 -4.200 -4.092 1.00 90.00 90 GLY A CA 1
ATOM 687 C C . GLY A 1 90 ? -7.020 -4.957 -5.229 1.00 90.00 90 GLY A C 1
ATOM 688 O O . GLY A 1 90 ? -6.365 -5.394 -6.173 1.00 90.00 90 GLY A O 1
ATOM 689 N N . ILE A 1 91 ? -8.350 -5.079 -5.193 1.00 94.25 91 ILE A N 1
ATOM 690 C CA . ILE A 1 91 ? -9.135 -5.795 -6.212 1.00 94.25 91 ILE A CA 1
ATOM 691 C C . ILE A 1 91 ? -8.988 -5.173 -7.611 1.00 94.25 91 ILE A C 1
ATOM 693 O O . ILE A 1 91 ? -8.648 -5.913 -8.540 1.00 94.25 91 ILE A O 1
ATOM 697 N N . PRO A 1 92 ? -9.194 -3.854 -7.820 1.00 93.00 92 PRO A N 1
ATOM 698 C CA . PRO A 1 92 ? -9.010 -3.261 -9.142 1.00 93.00 92 PRO A CA 1
ATOM 699 C C . PRO A 1 92 ? -7.567 -3.403 -9.639 1.00 93.00 92 PRO A C 1
ATOM 701 O O . PRO A 1 92 ? -7.364 -3.621 -10.831 1.00 93.00 92 PRO A O 1
ATOM 704 N N . VAL A 1 93 ? -6.569 -3.372 -8.746 1.00 90.44 93 VAL A N 1
ATOM 705 C CA . VAL A 1 93 ? -5.159 -3.605 -9.109 1.00 90.44 93 VAL A CA 1
ATOM 706 C C . VAL A 1 93 ? -4.964 -5.016 -9.665 1.00 90.44 93 VAL A C 1
ATOM 708 O O . VAL A 1 93 ? -4.375 -5.175 -10.735 1.00 90.44 93 VAL A O 1
ATOM 711 N N . LEU A 1 94 ? -5.508 -6.040 -9.000 1.00 91.38 94 LEU A N 1
ATOM 712 C CA . LEU A 1 94 ? -5.479 -7.418 -9.504 1.00 91.38 94 LEU A CA 1
ATOM 713 C C . LEU A 1 94 ? -6.202 -7.550 -10.852 1.00 91.38 94 LEU A C 1
ATOM 715 O O . LEU A 1 94 ? -5.717 -8.254 -11.738 1.00 91.38 94 LEU A O 1
ATOM 719 N N . GLY A 1 95 ? -7.317 -6.838 -11.035 1.00 94.25 95 GLY A N 1
ATOM 720 C CA . GLY A 1 95 ? -8.030 -6.767 -12.311 1.00 94.25 95 GLY A CA 1
ATOM 721 C C . GLY A 1 95 ? -7.162 -6.199 -13.438 1.00 94.25 95 GLY A C 1
ATOM 722 O O . GLY A 1 95 ? -7.076 -6.798 -14.510 1.00 94.25 95 GLY A O 1
ATOM 723 N N . VAL A 1 96 ? -6.456 -5.093 -13.184 1.00 91.00 96 VAL A N 1
ATOM 724 C CA . VAL A 1 96 ? -5.523 -4.494 -14.153 1.00 91.00 96 VAL A CA 1
ATOM 725 C C . VAL A 1 96 ? -4.369 -5.447 -14.470 1.00 91.00 96 VAL A C 1
ATOM 727 O O . VAL A 1 96 ? -4.050 -5.630 -15.642 1.00 91.00 96 VAL A O 1
ATOM 730 N N . ILE A 1 97 ? -3.783 -6.109 -13.467 1.00 89.88 97 ILE A N 1
ATOM 731 C CA . ILE A 1 97 ? -2.707 -7.096 -13.673 1.00 89.88 97 ILE A CA 1
ATOM 732 C C . ILE A 1 97 ? -3.199 -8.272 -14.527 1.00 89.88 97 ILE A C 1
ATOM 734 O O . ILE A 1 97 ? -2.512 -8.692 -15.460 1.00 89.88 97 ILE A O 1
ATOM 738 N N . TYR A 1 98 ? -4.396 -8.788 -14.246 1.00 92.06 98 TYR A N 1
ATOM 739 C CA . TYR A 1 98 ? -4.998 -9.872 -15.018 1.00 92.06 98 TYR A CA 1
ATOM 740 C C . TYR A 1 98 ? -5.228 -9.471 -16.483 1.00 92.06 98 TYR A C 1
ATOM 742 O O . TYR A 1 98 ? -4.860 -10.214 -17.399 1.00 92.06 98 TYR A O 1
ATOM 750 N N . LEU A 1 99 ? -5.779 -8.275 -16.716 1.00 92.88 99 LEU A N 1
ATOM 751 C CA . LEU A 1 99 ? -5.985 -7.736 -18.061 1.00 92.88 99 LEU A CA 1
ATOM 752 C C . LEU A 1 99 ? -4.657 -7.510 -18.792 1.00 92.88 99 LEU A C 1
ATOM 754 O O . LEU A 1 99 ? -4.540 -7.891 -19.957 1.00 92.88 99 LEU A O 1
ATOM 758 N N . ALA A 1 100 ? -3.649 -6.948 -18.125 1.00 88.19 100 ALA A N 1
ATOM 759 C CA . ALA A 1 100 ? -2.324 -6.736 -18.703 1.00 88.19 100 ALA A CA 1
ATOM 760 C C . ALA A 1 100 ? -1.655 -8.065 -19.092 1.00 88.19 100 ALA A C 1
ATOM 762 O O . ALA A 1 100 ? -1.127 -8.191 -20.196 1.00 88.19 100 ALA A O 1
ATOM 763 N N . ASN A 1 101 ? -1.749 -9.090 -18.240 1.00 87.06 101 ASN A N 1
ATOM 764 C CA . ASN A 1 101 ? -1.216 -10.423 -18.531 1.00 87.06 101 ASN A CA 1
ATOM 765 C C . ASN A 1 101 ? -1.906 -11.075 -19.743 1.00 87.06 101 ASN A C 1
ATOM 767 O O . ASN A 1 101 ? -1.252 -11.715 -20.565 1.00 87.06 101 ASN A O 1
ATOM 771 N N . LYS A 1 102 ? -3.223 -10.878 -19.899 1.00 84.12 102 LYS A N 1
ATOM 772 C CA . LYS A 1 102 ? -3.972 -11.384 -21.061 1.00 84.12 102 LYS A CA 1
ATOM 773 C C . LYS A 1 102 ? -3.488 -10.771 -22.380 1.00 84.12 102 LYS A C 1
ATOM 775 O O . LYS A 1 102 ? -3.420 -11.486 -23.374 1.00 84.12 102 LYS A O 1
ATOM 780 N N . HIS A 1 103 ? -3.144 -9.483 -22.387 1.00 75.38 103 HIS A N 1
ATOM 781 C CA . HIS A 1 103 ? -2.670 -8.789 -23.591 1.00 75.38 103 HIS A CA 1
ATOM 782 C C . HIS A 1 103 ? -1.165 -8.979 -23.843 1.00 75.38 103 HIS A C 1
ATOM 784 O O . HIS A 1 103 ? -0.742 -8.924 -24.990 1.00 75.38 103 HIS A O 1
ATOM 790 N N . SER A 1 104 ? -0.359 -9.265 -22.811 1.00 62.53 104 SER A N 1
ATOM 791 C CA . SER A 1 104 ? 1.089 -9.492 -22.960 1.00 62.53 104 SER A CA 1
ATOM 792 C C . SER A 1 104 ? 1.455 -10.889 -23.485 1.00 62.53 104 SER A C 1
ATOM 794 O O . SER A 1 104 ? 2.624 -11.118 -23.767 1.00 62.53 104 SER A O 1
ATOM 796 N N . LYS A 1 105 ? 0.493 -11.819 -23.598 1.00 53.31 105 LYS A N 1
ATOM 797 C CA . LYS A 1 105 ? 0.678 -13.167 -24.177 1.00 53.31 105 LYS A CA 1
ATOM 798 C C . LYS A 1 105 ? 0.588 -13.213 -25.713 1.00 53.31 105 LYS A C 1
ATOM 800 O O . LYS A 1 105 ? 0.549 -14.304 -26.274 1.00 53.31 105 LYS A O 1
ATOM 805 N N . ILE A 1 106 ? 0.520 -12.063 -26.381 1.00 44.75 106 ILE A N 1
ATOM 806 C CA . ILE A 1 106 ? 0.548 -11.960 -27.844 1.00 44.75 106 ILE A CA 1
ATOM 807 C C . ILE A 1 106 ? 1.937 -11.456 -28.254 1.00 44.75 106 ILE A C 1
ATOM 809 O O . ILE A 1 106 ? 2.080 -10.309 -28.653 1.00 44.75 106 ILE A O 1
ATOM 813 N N . GLU A 1 107 ? 2.951 -12.299 -28.074 1.00 39.16 107 GLU A N 1
ATOM 814 C CA . GLU A 1 107 ? 4.242 -12.273 -28.781 1.00 39.16 107 GLU A CA 1
ATOM 815 C C . GLU A 1 107 ? 4.846 -13.680 -28.736 1.00 39.16 107 GLU A C 1
ATOM 817 O O . GLU A 1 107 ? 4.902 -14.265 -27.627 1.00 39.16 107 GLU A O 1
#

pLDDT: mean 86.61, std 11.11, range [39.16, 97.19]

Secondary structure (DSSP, 8-state):
-HHHHHHHHH-S-HHHHHHHHHHHHHHHHHHHHHHHHHHHHH--TTSHHHHHHHHHHHHHHHHHHHHHTHHHHHHHHHHHHHHHHHHHTHHHHHHHHHHHHHHHT--

Solvent-accessible surface area (backbone atoms only — not comparable to full-atom values): 6063 Å² total; per-residue (Å²): 78,65,58,54,27,52,45,67,72,71,54,96,46,73,70,59,50,52,50,40,52,51,55,49,52,52,52,52,50,53,52,50,53,54,46,53,56,52,47,64,74,69,52,53,90,89,53,40,71,64,55,49,52,52,54,55,48,55,64,54,48,58,57,49,58,59,53,66,48,44,62,67,49,32,75,75,62,33,65,51,55,44,22,49,53,63,43,53,61,49,52,62,53,52,51,52,52,52,53,49,54,65,62,67,69,77,120

Radius of gyration: 17.43 Å; Cα contacts (8 Å, |Δi|>4): 32; chains: 1; bounding box: 35×25×52 Å

Mean predicted aligned error: 6.15 Å

Sequence (107 aa):
NLLFMLLAVEGYNMQLLYLVISADNLSAGIASAAFVAFLSRLTNTSFTAMQYAIFSSLMSLFPKIIGGYSGSIVENIGYIDFFLYASLLGIPVLGVIYLANKHSKIE

Foldseek 3Di:
DVLQLVCQVVDDDPVSVVVSVVVVVVVVVVVVVVVVVVLVVVDDPVCRPVSVVVSVCVVPPPCCVVVVCLVVVCVVVNDNVSVVVVVVVVVVVVVVVVVVVVVVPPD